Protein AF-A0A967RBZ1-F1 (afdb_monomer_lite)

Sequence (66 aa):
GIHLVIATQRPSVDVITGVIKANIPSRLAFSVASQADSRVILDSGGAEKLIGLGDMIVVTARDPKP

pLDDT: mean 94.25, std 8.94, range [51.38, 98.56]

Foldseek 3Di:
DDDDDDDDPDLDCVVLPPVNCVVCQKFKAAADCDQVSVCSTQVGGDNVVHPGPPGMDIGGPVHRPD

Structure (mmCIF, N/CA/C/O backbone):
data_AF-A0A967RBZ1-F1
#
_entry.id   AF-A0A967RBZ1-F1
#
loop_
_atom_site.group_PDB
_atom_site.id
_atom_site.type_symbol
_atom_site.label_atom_id
_atom_site.label_alt_id
_atom_site.label_comp_id
_atom_site.label_asym_id
_atom_site.label_entity_id
_atom_site.label_seq_id
_atom_site.pdbx_PDB_ins_code
_atom_site.Cartn_x
_atom_site.Cartn_y
_atom_site.Cartn_z
_atom_site.occupancy
_atom_site.B_iso_or_equiv
_atom_site.auth_seq_id
_atom_site.auth_comp_id
_atom_site.auth_asym_id
_atom_site.auth_atom_id
_atom_site.pdbx_PDB_model_num
ATOM 1 N N . GLY A 1 1 ? 3.605 2.022 -25.169 1.00 82.88 1 GLY A N 1
ATOM 2 C CA . GLY A 1 1 ? 2.881 2.654 -24.054 1.00 82.88 1 GLY A CA 1
ATOM 3 C C . GLY A 1 1 ? 1.934 1.649 -23.448 1.00 82.88 1 GLY A C 1
ATOM 4 O O . GLY A 1 1 ? 0.794 1.584 -23.875 1.00 82.88 1 GLY A O 1
ATOM 5 N N . ILE A 1 2 ? 2.429 0.824 -22.527 1.00 96.38 2 ILE A N 1
ATOM 6 C CA . ILE A 1 2 ? 1.614 -0.115 -21.747 1.00 96.38 2 ILE A CA 1
ATOM 7 C C . ILE A 1 2 ? 1.647 0.402 -20.313 1.00 96.38 2 ILE A C 1
ATOM 9 O O . ILE A 1 2 ? 2.724 0.706 -19.804 1.00 96.38 2 ILE A O 1
ATOM 13 N N . HIS A 1 3 ? 0.476 0.525 -19.695 1.00 95.69 3 HIS A N 1
ATOM 14 C CA . HIS A 1 3 ? 0.322 1.025 -18.334 1.00 95.69 3 HIS A CA 1
ATOM 15 C C . HIS A 1 3 ? -0.329 -0.050 -17.475 1.00 95.69 3 HIS A C 1
ATOM 17 O O . HIS A 1 3 ? -1.214 -0.767 -17.940 1.00 95.69 3 HIS A O 1
ATOM 23 N N . LEU A 1 4 ? 0.120 -0.154 -16.227 1.00 97.00 4 LEU A N 1
ATOM 24 C CA . LEU A 1 4 ? -0.353 -1.153 -15.284 1.00 97.00 4 LEU A CA 1
ATOM 25 C C . LEU A 1 4 ? -1.099 -0.480 -14.133 1.00 97.00 4 LEU A C 1
ATOM 27 O O . LEU A 1 4 ? -0.629 0.513 -13.581 1.00 97.00 4 LEU A O 1
ATOM 31 N N . VAL A 1 5 ? -2.238 -1.060 -13.760 1.00 96.56 5 VAL A N 1
ATOM 32 C CA . VAL A 1 5 ? -2.990 -0.726 -12.548 1.00 96.56 5 VAL A CA 1
ATOM 33 C C . VAL A 1 5 ? -3.121 -2.007 -11.737 1.00 96.56 5 VAL A C 1
ATOM 35 O O . VAL A 1 5 ? -3.608 -3.013 -12.247 1.00 96.56 5 VAL A O 1
ATOM 38 N N . ILE A 1 6 ? -2.666 -1.976 -10.485 1.00 96.88 6 ILE A N 1
ATOM 39 C CA . ILE A 1 6 ? -2.750 -3.108 -9.557 1.00 96.88 6 ILE A CA 1
ATOM 40 C C . ILE A 1 6 ? -3.560 -2.663 -8.344 1.00 96.88 6 ILE A C 1
ATOM 42 O O . ILE A 1 6 ? -3.315 -1.587 -7.802 1.00 96.88 6 ILE A O 1
ATOM 46 N N . ALA A 1 7 ? -4.502 -3.496 -7.910 1.00 97.81 7 ALA A N 1
ATOM 47 C CA . ALA A 1 7 ? -5.329 -3.247 -6.737 1.00 97.81 7 ALA A CA 1
ATOM 48 C C . ALA A 1 7 ? -5.384 -4.490 -5.841 1.00 97.81 7 ALA A C 1
ATOM 50 O O . ALA A 1 7 ? -5.397 -5.622 -6.322 1.00 97.81 7 ALA A O 1
ATOM 51 N N . THR A 1 8 ? -5.433 -4.275 -4.528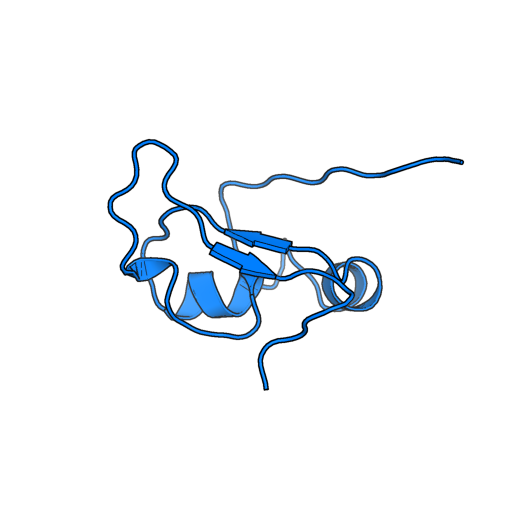 1.00 97.94 8 THR A N 1
ATOM 52 C CA . THR A 1 8 ? -5.630 -5.326 -3.525 1.00 97.94 8 THR A CA 1
ATOM 53 C C . THR A 1 8 ? -6.367 -4.755 -2.319 1.00 97.94 8 THR A C 1
ATOM 55 O O . THR A 1 8 ? -6.197 -3.586 -1.984 1.00 97.94 8 THR A O 1
ATOM 58 N N . GLN A 1 9 ? -7.162 -5.588 -1.649 1.00 97.38 9 GLN A N 1
ATOM 59 C CA . GLN A 1 9 ? -7.735 -5.288 -0.328 1.00 97.38 9 GLN A CA 1
ATOM 60 C C . GLN A 1 9 ? -6.940 -5.933 0.815 1.00 97.38 9 GLN A C 1
ATOM 62 O O . GLN A 1 9 ? -7.295 -5.791 1.979 1.00 97.38 9 GLN A O 1
ATOM 67 N N . ARG A 1 10 ? -5.865 -6.662 0.493 1.00 96.44 10 ARG A N 1
ATOM 68 C CA . ARG A 1 10 ? -4.972 -7.294 1.466 1.00 96.44 10 ARG A CA 1
ATOM 69 C C . ARG A 1 10 ? -3.585 -6.653 1.370 1.00 96.44 10 ARG A C 1
ATOM 71 O O . ARG A 1 10 ? -2.706 -7.221 0.717 1.00 96.44 10 ARG A O 1
ATOM 78 N N . PRO A 1 11 ? -3.391 -5.458 1.951 1.00 96.00 11 PRO A N 1
ATOM 79 C CA . PRO A 1 11 ? -2.095 -4.797 1.965 1.00 96.00 11 PRO A CA 1
ATOM 80 C C . PRO A 1 11 ? -1.158 -5.498 2.957 1.00 96.00 11 PRO A C 1
ATOM 82 O O . PRO A 1 11 ? -1.074 -5.130 4.119 1.00 96.00 11 PRO A O 1
ATOM 85 N N . SER A 1 12 ? -0.441 -6.523 2.499 1.00 97.44 12 SER A N 1
ATOM 86 C CA . SER A 1 12 ? 0.644 -7.162 3.256 1.00 97.44 12 SER A CA 1
ATOM 87 C C . SER A 1 12 ? 1.963 -7.085 2.493 1.00 97.44 12 SER A C 1
ATOM 89 O O . SER A 1 12 ? 1.970 -6.905 1.275 1.00 97.44 12 SER A O 1
ATOM 91 N N . VAL A 1 13 ? 3.086 -7.249 3.197 1.00 97.00 13 VAL A N 1
ATOM 92 C CA . VAL A 1 13 ? 4.430 -7.257 2.587 1.00 97.00 13 VAL A CA 1
ATOM 93 C C . VAL A 1 13 ? 4.619 -8.386 1.569 1.00 97.00 13 VAL A C 1
ATOM 95 O O . VAL A 1 13 ? 5.391 -8.235 0.626 1.00 97.00 13 VAL A O 1
ATOM 98 N N . ASP A 1 14 ? 3.871 -9.480 1.720 1.00 97.00 14 ASP A N 1
ATOM 99 C CA . ASP A 1 14 ? 3.907 -10.621 0.800 1.00 97.00 14 ASP A CA 1
ATOM 100 C C . ASP A 1 14 ? 3.112 -10.356 -0.487 1.00 97.00 14 ASP A C 1
ATOM 102 O O . ASP A 1 14 ? 3.389 -10.954 -1.524 1.00 97.00 14 ASP A O 1
ATOM 106 N N . VAL A 1 15 ? 2.128 -9.451 -0.437 1.00 97.69 15 VAL A N 1
ATOM 107 C CA . VAL A 1 15 ? 1.322 -9.051 -1.602 1.00 97.69 15 VAL A CA 1
ATOM 108 C C . VAL A 1 15 ? 1.932 -7.834 -2.288 1.00 97.69 15 VAL A C 1
ATOM 110 O O . VAL A 1 15 ? 2.114 -7.832 -3.501 1.00 97.69 15 VAL A O 1
ATOM 113 N N . ILE A 1 16 ? 2.266 -6.797 -1.519 1.00 97.31 16 ILE A N 1
ATOM 114 C CA . ILE A 1 16 ? 2.907 -5.565 -1.987 1.00 97.31 16 ILE A CA 1
ATOM 115 C C . ILE A 1 16 ? 4.403 -5.682 -1.688 1.00 97.31 16 ILE A C 1
ATOM 117 O O . ILE A 1 16 ? 4.958 -5.051 -0.786 1.00 97.31 16 ILE A O 1
ATOM 121 N N . THR A 1 17 ? 5.046 -6.566 -2.447 1.00 97.56 17 THR A N 1
ATOM 122 C CA . THR A 1 17 ? 6.453 -6.919 -2.253 1.00 97.56 17 THR A CA 1
ATOM 1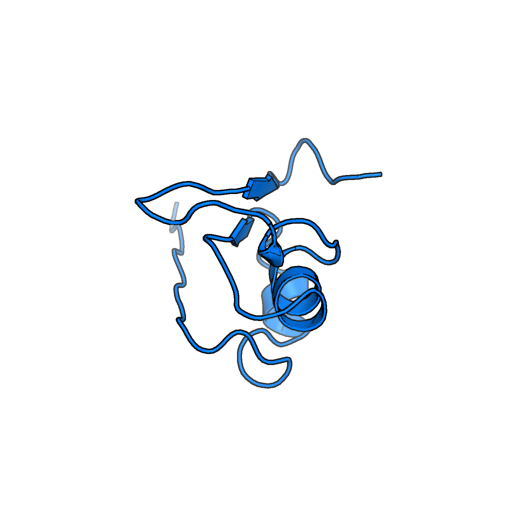23 C C . THR A 1 17 ? 7.390 -5.752 -2.564 1.00 97.56 17 THR A C 1
ATOM 125 O O . THR A 1 17 ? 7.034 -4.794 -3.256 1.00 97.56 17 THR A O 1
ATOM 128 N N . GLY A 1 18 ? 8.645 -5.855 -2.115 1.00 95.75 18 GLY A N 1
ATOM 129 C CA . GLY A 1 18 ? 9.683 -4.874 -2.445 1.00 95.75 18 GLY A CA 1
ATOM 130 C C . GLY A 1 18 ? 9.881 -4.684 -3.954 1.00 95.75 18 GLY A C 1
ATOM 131 O O . GLY A 1 18 ? 10.085 -3.559 -4.400 1.00 95.75 18 GLY A O 1
ATOM 132 N N . VAL A 1 19 ? 9.736 -5.750 -4.750 1.00 97.38 19 VAL A N 1
ATOM 133 C CA . VAL A 1 19 ? 9.850 -5.686 -6.218 1.00 97.38 19 VAL A CA 1
ATOM 134 C C . VAL A 1 19 ? 8.717 -4.855 -6.827 1.00 97.38 19 VAL A C 1
ATOM 136 O O . VAL A 1 19 ? 8.974 -4.029 -7.702 1.00 97.38 19 VAL A O 1
ATOM 139 N N . ILE A 1 20 ? 7.480 -5.015 -6.340 1.00 96.75 20 ILE A N 1
ATOM 140 C CA . ILE A 1 20 ? 6.344 -4.183 -6.767 1.00 96.75 20 ILE A CA 1
ATOM 141 C C . ILE A 1 20 ? 6.600 -2.724 -6.388 1.00 96.75 20 ILE A C 1
ATOM 143 O O . ILE A 1 20 ? 6.512 -1.842 -7.242 1.00 96.75 20 ILE A O 1
ATOM 147 N N . LYS A 1 21 ? 6.982 -2.463 -5.131 1.00 94.56 21 LYS A N 1
ATOM 148 C CA . LYS A 1 21 ? 7.233 -1.095 -4.654 1.00 94.56 21 LYS A CA 1
ATOM 149 C C . LYS A 1 21 ? 8.352 -0.399 -5.429 1.00 94.56 21 LYS A C 1
ATOM 151 O O . LYS A 1 21 ? 8.199 0.775 -5.752 1.00 94.56 21 LYS A O 1
ATOM 156 N N . ALA A 1 22 ? 9.424 -1.111 -5.771 1.00 95.19 22 ALA A N 1
ATOM 157 C CA . ALA A 1 22 ? 10.555 -0.562 -6.519 1.00 95.19 22 ALA A CA 1
ATOM 158 C C . ALA A 1 22 ? 10.200 -0.140 -7.957 1.00 95.19 22 ALA A C 1
ATOM 160 O O . ALA A 1 22 ? 10.842 0.755 -8.498 1.00 95.19 22 ALA A O 1
ATOM 161 N N . ASN A 1 23 ? 9.181 -0.754 -8.571 1.00 95.88 23 ASN A N 1
ATOM 162 C CA . ASN A 1 23 ? 8.813 -0.510 -9.972 1.00 95.88 23 ASN A CA 1
ATOM 163 C C . ASN A 1 23 ? 7.506 0.283 -10.145 1.00 95.88 23 ASN A C 1
ATOM 165 O O . ASN A 1 23 ? 7.210 0.742 -11.246 1.00 95.88 23 ASN A O 1
ATOM 169 N N . ILE A 1 24 ? 6.723 0.464 -9.076 1.00 95.94 24 ILE A N 1
ATOM 170 C CA . ILE A 1 24 ? 5.451 1.198 -9.095 1.00 95.94 24 ILE A CA 1
ATOM 171 C C . ILE A 1 24 ? 5.527 2.358 -8.087 1.00 95.94 24 ILE A C 1
ATOM 173 O O . ILE A 1 24 ? 5.142 2.201 -6.924 1.00 95.94 24 ILE A O 1
ATOM 177 N N . PRO A 1 25 ? 6.054 3.528 -8.505 1.00 94.06 25 PRO A N 1
ATOM 178 C CA . PRO A 1 25 ? 6.254 4.676 -7.617 1.00 94.06 25 PRO A CA 1
ATOM 179 C C . PRO A 1 25 ? 4.980 5.493 -7.362 1.00 94.06 25 PRO A C 1
ATOM 181 O O . PRO A 1 25 ? 4.901 6.192 -6.358 1.00 94.06 25 PRO A O 1
ATOM 184 N N . SER A 1 26 ? 3.977 5.415 -8.247 1.00 95.81 26 SER A N 1
ATOM 185 C CA . SER A 1 26 ? 2.680 6.067 -8.019 1.00 95.81 26 SER A CA 1
ATOM 186 C C . SER A 1 26 ? 1.749 5.110 -7.290 1.00 95.81 26 SER A C 1
ATOM 188 O O . SER A 1 26 ? 1.504 4.005 -7.772 1.00 95.81 26 SER A O 1
ATOM 190 N N . ARG A 1 27 ? 1.256 5.520 -6.122 1.00 96.31 27 ARG A N 1
ATOM 191 C CA . ARG A 1 27 ? 0.486 4.668 -5.214 1.00 96.31 27 ARG A CA 1
ATOM 192 C C . ARG A 1 27 ? -0.691 5.431 -4.641 1.00 96.31 27 ARG A C 1
ATOM 194 O O . ARG A 1 27 ? -0.631 6.639 -4.428 1.00 96.31 27 ARG A O 1
ATOM 201 N N . LEU A 1 28 ? -1.756 4.694 -4.384 1.00 96.75 28 LEU A N 1
ATOM 202 C CA . LEU A 1 28 ? -2.997 5.203 -3.831 1.00 96.75 28 LEU A CA 1
ATOM 203 C C . LEU A 1 28 ? -3.430 4.243 -2.730 1.00 96.75 28 LEU A C 1
ATOM 205 O O . LEU A 1 28 ? -3.449 3.031 -2.948 1.00 96.75 28 LEU A O 1
ATOM 209 N N . ALA A 1 29 ? -3.767 4.781 -1.561 1.00 98.25 29 ALA A N 1
ATOM 210 C CA . ALA A 1 29 ? -4.386 4.019 -0.485 1.00 98.25 29 ALA A CA 1
ATOM 211 C C . ALA A 1 29 ? -5.745 4.626 -0.138 1.00 98.25 29 ALA A C 1
ATOM 213 O O . ALA A 1 29 ? -5.842 5.827 0.115 1.00 98.25 29 ALA A O 1
ATOM 214 N N . PHE A 1 30 ? -6.772 3.779 -0.113 1.00 98.56 30 PHE A N 1
ATOM 215 C CA . PHE A 1 30 ? -8.037 4.068 0.561 1.00 98.56 30 PHE A CA 1
ATOM 216 C C . PHE A 1 30 ? -7.894 3.816 2.070 1.00 98.56 30 PHE A C 1
ATOM 218 O O . PHE A 1 30 ? -6.816 3.448 2.538 1.00 98.56 30 PHE A O 1
ATOM 225 N N . SER A 1 31 ? -8.979 4.000 2.828 1.00 98.38 31 SER A N 1
ATOM 226 C CA . SER A 1 31 ? -9.011 3.674 4.259 1.00 98.38 31 SER A CA 1
ATOM 227 C C . SER A 1 31 ? -8.549 2.236 4.528 1.00 98.38 31 SER A C 1
ATOM 229 O O . SER A 1 31 ? -8.993 1.295 3.866 1.00 98.38 31 SER A O 1
ATOM 231 N N . VAL A 1 32 ? -7.637 2.079 5.488 1.00 98.31 32 VAL A N 1
ATOM 232 C CA . VAL A 1 32 ? -7.060 0.792 5.910 1.00 98.31 32 VAL A CA 1
ATOM 233 C C . VAL A 1 32 ? -7.209 0.594 7.414 1.00 98.31 32 VAL A C 1
ATOM 235 O O . VAL A 1 32 ? -7.409 1.546 8.161 1.00 98.31 32 VAL A O 1
ATOM 238 N N . ALA A 1 33 ? -7.080 -0.652 7.872 1.00 97.56 33 ALA A N 1
ATOM 239 C CA . ALA A 1 33 ? -7.308 -1.003 9.271 1.00 97.56 33 ALA A CA 1
ATOM 240 C C . ALA A 1 33 ? -6.214 -0.491 10.223 1.00 97.56 33 ALA A C 1
ATOM 242 O O . ALA A 1 33 ? -6.478 -0.297 11.409 1.00 97.56 33 ALA A O 1
ATOM 243 N N . SER A 1 34 ? -4.982 -0.300 9.739 1.00 98.12 34 SER A N 1
ATOM 244 C CA . SER A 1 34 ? -3.858 0.053 10.604 1.00 98.12 34 SER A CA 1
ATOM 245 C C . SER A 1 34 ? -2.806 0.936 9.933 1.00 98.12 34 SER A C 1
ATOM 247 O O . SER A 1 34 ? -2.643 0.961 8.712 1.00 98.12 34 SER A O 1
ATOM 249 N N . GLN A 1 35 ? -2.013 1.626 10.760 1.00 98.06 35 GLN A N 1
ATOM 250 C CA . GLN A 1 35 ? -0.852 2.383 10.286 1.00 98.06 35 GLN A CA 1
ATOM 251 C C . GLN A 1 35 ? 0.191 1.473 9.610 1.00 98.06 35 GLN A C 1
ATOM 253 O O . GLN A 1 35 ? 0.909 1.918 8.712 1.00 98.06 35 GLN A O 1
ATOM 258 N N . ALA A 1 36 ? 0.282 0.203 10.023 1.00 97.94 36 ALA A N 1
ATOM 259 C CA . ALA A 1 36 ? 1.156 -0.775 9.383 1.00 97.94 36 ALA A CA 1
ATOM 260 C C . ALA A 1 36 ? 0.720 -1.026 7.931 1.00 97.94 36 ALA A C 1
ATOM 262 O O . ALA A 1 36 ? 1.552 -0.922 7.032 1.00 97.94 36 ALA A O 1
ATOM 263 N N . ASP A 1 37 ? -0.578 -1.224 7.690 1.00 98.06 37 ASP A N 1
ATOM 264 C CA . ASP A 1 37 ? -1.142 -1.383 6.342 1.00 98.06 37 ASP A CA 1
ATOM 265 C C . ASP A 1 37 ? -0.912 -0.133 5.481 1.00 98.06 37 ASP A C 1
ATOM 267 O O . ASP A 1 37 ? -0.536 -0.235 4.312 1.00 98.06 37 ASP A O 1
ATOM 271 N N . SER A 1 38 ? -1.048 1.063 6.074 1.00 98.12 38 SER A N 1
ATOM 272 C CA . SER A 1 38 ? -0.728 2.324 5.391 1.00 98.12 38 SER A CA 1
ATOM 273 C C . SER A 1 38 ? 0.729 2.344 4.925 1.00 98.12 38 SER A C 1
ATOM 275 O O . SER A 1 38 ? 1.007 2.700 3.780 1.00 98.12 38 SER A O 1
ATOM 277 N N . ARG A 1 39 ? 1.671 1.916 5.777 1.00 96.94 39 ARG A N 1
ATOM 278 C CA . ARG A 1 39 ? 3.101 1.854 5.433 1.00 96.94 39 ARG A CA 1
ATOM 279 C C . ARG A 1 39 ? 3.415 0.789 4.389 1.00 96.94 39 ARG A C 1
ATOM 281 O O . ARG A 1 39 ? 4.330 0.990 3.599 1.00 96.94 39 ARG A O 1
ATOM 288 N N . VAL A 1 40 ? 2.671 -0.316 4.342 1.00 97.88 40 VAL A N 1
ATOM 289 C CA . VAL A 1 40 ? 2.841 -1.320 3.281 1.00 97.88 40 VAL A CA 1
ATOM 290 C C . VAL A 1 40 ? 2.538 -0.712 1.906 1.00 97.88 40 VAL A C 1
ATOM 292 O O . VAL A 1 40 ? 3.262 -0.996 0.955 1.00 97.88 40 VAL A O 1
ATOM 295 N N . ILE A 1 41 ? 1.520 0.150 1.799 1.00 97.56 41 ILE A N 1
ATOM 296 C CA . ILE A 1 41 ? 1.119 0.768 0.525 1.00 97.56 41 ILE A CA 1
ATOM 297 C C . ILE A 1 41 ? 1.938 2.029 0.218 1.00 97.56 41 ILE A C 1
ATOM 299 O O . ILE A 1 41 ? 2.441 2.182 -0.890 1.00 97.56 41 ILE A O 1
ATOM 303 N N . LEU A 1 42 ? 2.049 2.957 1.171 1.00 96.44 42 LEU A N 1
ATOM 304 C CA . LEU A 1 42 ? 2.537 4.325 0.942 1.00 96.44 42 LEU A CA 1
ATOM 305 C C . LEU A 1 42 ? 3.943 4.589 1.491 1.00 96.44 42 LEU A C 1
ATOM 307 O O . LEU A 1 42 ? 4.389 5.735 1.443 1.00 96.44 42 LEU A O 1
ATOM 311 N N . ASP A 1 43 ? 4.584 3.592 2.109 1.00 95.06 43 ASP A N 1
ATOM 312 C CA . ASP A 1 43 ? 5.806 3.749 2.919 1.00 95.06 43 ASP A CA 1
ATOM 313 C C . ASP A 1 43 ? 5.675 4.836 4.020 1.00 95.06 43 ASP A C 1
ATOM 315 O O . ASP A 1 43 ? 6.648 5.266 4.630 1.00 95.06 43 ASP A O 1
ATOM 319 N N . SER A 1 44 ? 4.443 5.261 4.323 1.00 95.25 44 SER A N 1
ATOM 320 C CA . SER A 1 44 ? 4.095 6.304 5.289 1.00 95.25 44 SER A CA 1
ATOM 321 C C . SER A 1 44 ? 2.739 6.014 5.943 1.00 95.25 44 SER A C 1
ATOM 323 O O . SER A 1 44 ? 1.930 5.239 5.429 1.00 95.25 44 SER A O 1
ATOM 325 N N . GLY A 1 45 ? 2.493 6.616 7.109 1.00 96.94 45 GLY A N 1
ATOM 326 C CA . GLY A 1 45 ? 1.186 6.560 7.773 1.00 96.94 45 GLY A CA 1
ATOM 327 C C . GLY A 1 45 ? 0.186 7.572 7.203 1.00 96.94 45 GLY A C 1
ATOM 328 O O . GLY A 1 45 ? 0.563 8.501 6.481 1.00 96.94 45 GLY A O 1
ATOM 329 N N . GLY A 1 46 ? -1.077 7.422 7.593 1.00 97.31 46 GLY A N 1
ATOM 330 C CA . GLY A 1 46 ? -2.163 8.362 7.334 1.00 97.31 46 GLY A CA 1
ATOM 331 C C . GLY A 1 46 ? -3.399 7.715 6.720 1.00 97.31 46 GLY A C 1
ATOM 332 O O . GLY A 1 46 ? -4.500 8.200 6.964 1.00 97.31 46 GLY A O 1
ATOM 333 N N . ALA A 1 47 ? -3.250 6.618 5.971 1.00 98.38 47 ALA A N 1
ATOM 334 C CA . ALA A 1 47 ? -4.392 5.972 5.325 1.00 98.38 47 ALA A CA 1
ATOM 335 C C . ALA A 1 47 ? -5.356 5.339 6.346 1.00 98.38 47 ALA A C 1
ATOM 337 O O . ALA A 1 47 ? -6.552 5.248 6.098 1.00 98.38 47 ALA A O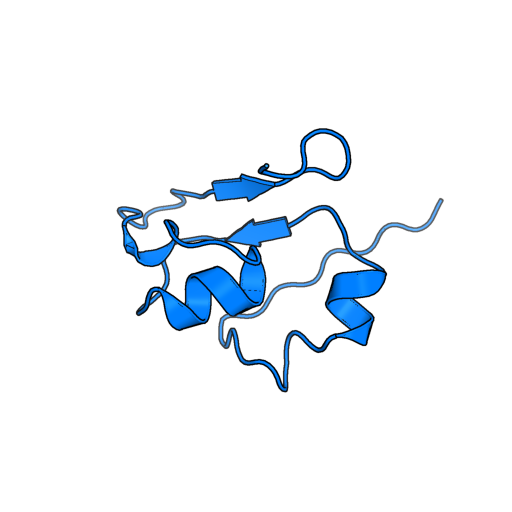 1
ATOM 338 N N . GLU A 1 48 ? -4.865 4.981 7.535 1.00 98.38 48 GLU A N 1
ATOM 339 C CA . GLU A 1 48 ? -5.680 4.482 8.648 1.00 98.38 48 GLU A CA 1
ATOM 340 C C . GLU A 1 48 ? -6.636 5.527 9.242 1.00 98.38 48 GLU A C 1
ATOM 342 O O . GLU A 1 48 ? -7.504 5.196 10.044 1.00 98.38 48 GLU A O 1
ATOM 347 N N . LYS A 1 49 ? -6.461 6.801 8.876 1.00 98.25 49 LYS A N 1
ATOM 348 C CA . LYS A 1 49 ? -7.276 7.923 9.360 1.00 98.25 49 LYS A CA 1
ATOM 349 C C . LYS A 1 49 ? -8.332 8.374 8.353 1.00 98.25 49 LYS A C 1
ATOM 351 O O . LYS A 1 49 ? -9.087 9.294 8.655 1.00 98.25 49 LYS A O 1
ATOM 356 N N . LEU A 1 50 ? -8.357 7.775 7.163 1.00 98.38 50 LEU A N 1
ATOM 357 C CA . LEU A 1 50 ? -9.310 8.127 6.115 1.00 98.38 50 LEU A CA 1
ATOM 358 C C . LEU A 1 50 ? -10.715 7.678 6.499 1.00 98.38 50 LEU A C 1
ATOM 360 O O . LEU A 1 50 ? -10.904 6.598 7.065 1.00 98.38 50 LEU A O 1
ATOM 364 N N . ILE A 1 51 ? -11.707 8.478 6.114 1.00 97.75 51 ILE A N 1
ATOM 365 C CA . ILE A 1 51 ? -13.110 8.270 6.507 1.00 97.75 51 ILE A CA 1
ATOM 366 C C . ILE A 1 51 ? -13.831 7.190 5.680 1.00 97.75 51 ILE A C 1
ATOM 368 O O . ILE A 1 51 ? -15.007 6.909 5.909 1.00 97.75 51 ILE A O 1
ATOM 372 N N . GLY A 1 52 ? -13.142 6.575 4.714 1.00 96.94 52 GLY A N 1
ATOM 373 C CA . GLY A 1 52 ? -13.737 5.633 3.766 1.00 96.94 52 GLY A CA 1
ATOM 374 C C . GLY A 1 52 ? -14.521 6.353 2.667 1.00 96.94 52 GLY A C 1
ATOM 375 O O . GLY A 1 52 ? -14.203 7.483 2.318 1.00 96.94 52 GLY A O 1
ATOM 376 N N . LEU A 1 53 ? -15.526 5.695 2.079 1.00 97.00 53 LEU A N 1
ATOM 377 C CA . LEU A 1 53 ? -16.405 6.291 1.051 1.00 97.00 53 LEU A CA 1
ATOM 378 C C . LEU A 1 53 ? -15.661 6.888 -0.163 1.00 97.00 53 LEU A C 1
ATOM 380 O O . LEU A 1 53 ? -16.118 7.848 -0.777 1.00 97.00 53 LEU A O 1
ATOM 384 N N . GLY A 1 54 ? -14.512 6.309 -0.515 1.00 97.19 54 GLY A N 1
ATOM 385 C CA . GLY A 1 54 ? -13.665 6.791 -1.607 1.00 97.19 54 GLY A CA 1
ATOM 386 C C . GLY A 1 54 ? -12.616 7.828 -1.198 1.00 97.19 54 GLY A C 1
ATOM 387 O O . GLY A 1 54 ? -11.837 8.235 -2.053 1.00 97.19 54 GLY A O 1
ATOM 388 N N . ASP A 1 55 ? -12.544 8.214 0.079 1.00 98.44 55 ASP A N 1
ATOM 389 C CA . ASP A 1 55 ? -11.445 9.022 0.610 1.00 98.44 55 ASP A CA 1
ATOM 390 C C . ASP A 1 55 ? -10.107 8.278 0.473 1.00 98.44 55 ASP A C 1
ATOM 392 O O . ASP A 1 55 ? -10.016 7.071 0.740 1.00 98.44 55 ASP A O 1
ATOM 396 N N . MET A 1 56 ? -9.080 8.986 0.002 1.00 97.88 56 MET A N 1
ATOM 397 C CA . MET A 1 56 ? -7.823 8.386 -0.440 1.00 97.88 56 MET A CA 1
ATOM 398 C C . MET A 1 56 ? -6.624 9.321 -0.277 1.00 97.88 56 MET A C 1
ATOM 400 O O . MET A 1 56 ? -6.720 10.535 -0.441 1.00 97.88 56 MET A O 1
ATOM 404 N N . ILE A 1 57 ? -5.453 8.724 -0.053 1.00 97.38 57 ILE A N 1
ATOM 405 C CA . ILE A 1 57 ? -4.156 9.398 -0.165 1.00 97.38 57 ILE A CA 1
ATOM 406 C C . ILE A 1 57 ? -3.485 8.936 -1.450 1.00 97.38 57 ILE A C 1
ATOM 408 O O . ILE A 1 57 ? -3.370 7.735 -1.697 1.00 97.38 57 ILE A O 1
ATOM 412 N N . VAL A 1 58 ? -2.983 9.894 -2.228 1.00 95.69 58 VAL A N 1
ATOM 413 C CA . VAL A 1 58 ? -2.219 9.642 -3.451 1.00 95.69 58 VAL A CA 1
ATOM 414 C C . VAL A 1 58 ? -0.782 10.109 -3.258 1.00 95.69 58 VAL A C 1
ATOM 416 O O . VAL A 1 58 ? -0.534 11.232 -2.829 1.00 95.69 58 VAL A O 1
ATOM 419 N N . VAL A 1 59 ? 0.164 9.242 -3.606 1.00 93.81 59 VAL A N 1
ATOM 420 C CA . VAL A 1 59 ? 1.581 9.569 -3.770 1.00 93.81 59 VAL A CA 1
ATOM 421 C C . VAL A 1 59 ? 1.906 9.371 -5.240 1.00 93.81 59 VAL A C 1
ATOM 423 O O . VAL A 1 59 ? 1.634 8.312 -5.805 1.00 93.81 59 VAL A O 1
ATOM 426 N N . THR A 1 60 ? 2.458 10.394 -5.881 1.00 92.44 60 THR A N 1
ATOM 427 C CA . THR A 1 60 ? 2.836 10.311 -7.294 1.00 92.44 60 THR A CA 1
ATOM 428 C C . THR A 1 60 ? 4.340 10.149 -7.418 1.00 92.44 60 THR A C 1
ATOM 430 O O . THR A 1 60 ? 5.096 10.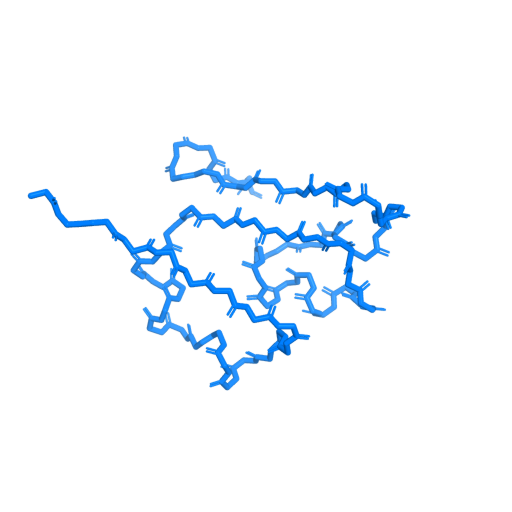555 -6.541 1.00 92.44 60 THR A O 1
ATOM 433 N N . ALA A 1 61 ? 4.794 9.626 -8.555 1.00 86.88 61 ALA A N 1
ATOM 434 C CA . ALA A 1 61 ? 6.223 9.539 -8.851 1.00 86.88 61 ALA A CA 1
ATOM 435 C C . ALA A 1 61 ? 6.949 10.903 -8.849 1.00 86.88 61 ALA A C 1
ATOM 437 O O . ALA A 1 61 ? 8.175 10.930 -8.818 1.00 86.88 61 ALA A O 1
ATOM 438 N N . ARG A 1 62 ? 6.210 12.020 -8.944 1.00 82.38 62 ARG A N 1
ATOM 439 C CA . ARG A 1 62 ? 6.761 13.382 -9.013 1.00 82.38 62 ARG A CA 1
ATOM 440 C C . ARG A 1 62 ? 6.838 14.076 -7.655 1.00 82.38 62 ARG A C 1
ATOM 442 O O . ARG A 1 62 ? 7.703 14.922 -7.493 1.00 82.38 62 ARG A O 1
ATOM 449 N N . ASP A 1 63 ? 5.991 13.676 -6.711 1.00 76.31 63 ASP A N 1
ATOM 450 C CA . ASP A 1 63 ? 5.961 14.192 -5.340 1.00 76.31 63 ASP A CA 1
ATOM 451 C C . ASP A 1 63 ? 6.039 13.021 -4.347 1.00 76.31 63 ASP A C 1
ATOM 453 O O . ASP A 1 63 ? 5.029 12.643 -3.738 1.00 76.31 63 ASP A O 1
ATOM 457 N N . PRO A 1 64 ? 7.215 12.384 -4.197 1.00 63.88 64 PRO A N 1
ATOM 458 C CA . PRO A 1 64 ? 7.425 11.467 -3.090 1.00 63.88 64 PRO A CA 1
ATOM 459 C C . PR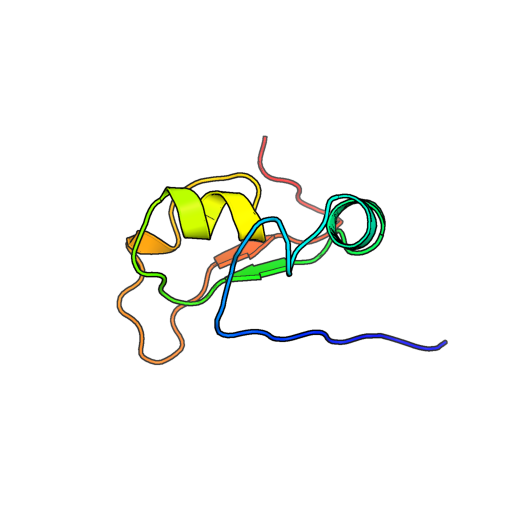O A 1 64 ? 7.318 12.256 -1.778 1.00 63.88 64 PRO A C 1
ATOM 461 O O . PRO A 1 64 ? 7.902 13.333 -1.646 1.00 63.88 64 PRO A O 1
ATOM 464 N N . LYS A 1 65 ? 6.549 11.742 -0.806 1.00 57.47 65 LYS A N 1
ATOM 465 C CA . LYS A 1 65 ? 6.539 12.315 0.550 1.00 57.47 65 LYS A CA 1
ATOM 466 C C . LYS A 1 65 ? 7.988 12.370 1.081 1.00 57.47 65 LYS A C 1
ATOM 468 O O . LYS A 1 65 ? 8.711 11.397 0.853 1.00 57.47 65 LYS A O 1
ATOM 473 N N . PRO A 1 66 ? 8.391 13.471 1.744 1.00 51.38 66 PRO A N 1
ATOM 474 C CA . PRO A 1 66 ? 9.730 13.624 2.3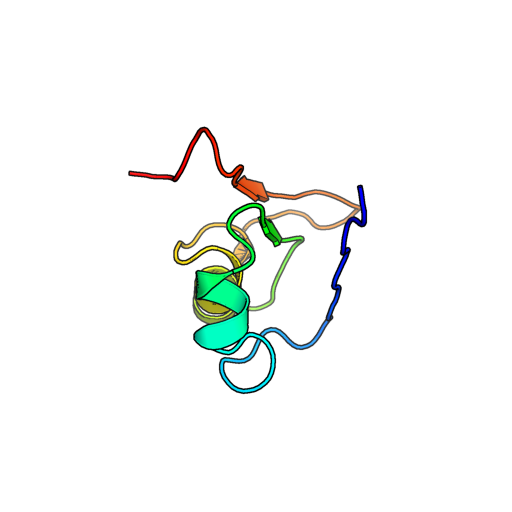10 1.00 51.38 66 PRO A CA 1
ATOM 475 C C . PRO A 1 66 ? 10.019 12.614 3.425 1.00 51.38 66 PRO A C 1
ATOM 477 O O . PRO A 1 66 ? 9.053 12.167 4.092 1.00 51.38 66 PRO A O 1
#

Radius of gyration: 11.54 Å; chains: 1; bounding box: 27×25×35 Å

Secondary structure (DSSP, 8-state):
--------S---TTTS-HHHHHH---EEEE--S-HHHHHHHHSSS-GGG--STT-EEEEBTTB---